Protein AF-A0A2T6N7D0-F1 (afdb_monomer_lite)

Sequence (73 aa):
MDGSSETFTFPKQAKDQYDQMSKLHDAMTADRIVIEADSCLHIIPLNAVKRFEFSPLPDTLPEGIIRNASLNL

Radius of gyration: 13.84 Å; chains: 1; bounding box: 27×33×36 Å

Secondary structure (DSSP, 8-state):
----------S---SSHHHHHHHHHHHHH-SEEEEEETTEEEEEEGGG-S----SSPPSS--TTPPPS-----

pLDDT: mean 83.86, std 7.9, range [43.72, 92.69]

Structure (mmCIF, N/CA/C/O backbone):
data_AF-A0A2T6N7D0-F1
#
_entry.id   AF-A0A2T6N7D0-F1
#
loop_
_atom_site.group_PDB
_atom_site.id
_atom_site.type_symbol
_atom_site.label_atom_id
_atom_site.label_alt_id
_atom_site.label_comp_id
_atom_site.label_asym_id
_atom_site.label_entity_id
_atom_site.label_seq_id
_atom_site.pdbx_PDB_ins_code
_atom_site.Cartn_x
_atom_site.Cartn_y
_atom_site.Cartn_z
_atom_site.occupancy
_atom_site.B_iso_or_equiv
_atom_site.auth_seq_id
_atom_site.auth_comp_id
_atom_site.auth_asym_id
_atom_site.auth_atom_id
_atom_site.pdbx_PDB_model_num
ATOM 1 N N . MET A 1 1 ? 7.385 -5.082 -22.790 1.00 43.72 1 MET A N 1
ATOM 2 C CA . MET A 1 1 ? 6.997 -4.606 -21.447 1.00 43.72 1 MET A CA 1
ATOM 3 C C . MET A 1 1 ? 8.192 -3.822 -20.936 1.00 43.72 1 MET A C 1
ATOM 5 O O . MET A 1 1 ? 9.264 -4.397 -20.844 1.00 43.72 1 MET A O 1
ATOM 9 N N . ASP A 1 2 ? 8.044 -2.518 -20.774 1.00 63.41 2 ASP A N 1
ATOM 10 C CA . ASP A 1 2 ? 9.089 -1.505 -20.540 1.00 63.41 2 ASP A CA 1
ATOM 11 C C . ASP A 1 2 ? 9.711 -1.521 -19.129 1.00 63.41 2 ASP A C 1
ATOM 13 O O . ASP A 1 2 ? 10.709 -0.849 -18.899 1.00 63.41 2 ASP A O 1
ATOM 17 N N . GLY A 1 3 ? 9.173 -2.317 -18.197 1.00 61.06 3 GLY A N 1
ATOM 18 C CA . GLY A 1 3 ? 9.788 -2.533 -16.879 1.00 61.06 3 GLY A CA 1
ATOM 19 C C . GLY A 1 3 ? 9.677 -1.337 -15.930 1.00 61.06 3 GLY A C 1
ATOM 20 O O . GLY A 1 3 ? 10.357 -1.317 -14.907 1.00 61.06 3 GLY A O 1
ATOM 21 N N . SER A 1 4 ? 8.827 -0.365 -16.254 1.00 69.81 4 SER A N 1
ATOM 22 C CA . SER A 1 4 ? 8.572 0.807 -15.427 1.00 69.81 4 SER A CA 1
ATOM 23 C C . SER A 1 4 ? 7.843 0.432 -14.126 1.00 69.81 4 SER A C 1
ATOM 25 O O . SER A 1 4 ? 7.051 -0.514 -14.066 1.00 69.81 4 SER A O 1
ATOM 27 N N . SER A 1 5 ? 8.168 1.164 -13.059 1.00 72.69 5 SER A N 1
ATOM 28 C CA . SER A 1 5 ? 7.517 1.115 -11.749 1.00 72.69 5 SER A CA 1
ATOM 29 C C . SER A 1 5 ? 7.202 2.548 -11.348 1.00 72.69 5 SER A C 1
ATOM 31 O O . SER A 1 5 ? 8.084 3.404 -11.407 1.00 72.69 5 SER A O 1
ATOM 33 N N . GLU A 1 6 ? 5.969 2.797 -10.926 1.00 77.88 6 GLU A N 1
ATOM 34 C CA . GLU A 1 6 ? 5.539 4.087 -10.389 1.00 77.88 6 GLU A CA 1
ATOM 35 C C . GLU A 1 6 ? 5.366 3.960 -8.875 1.00 77.88 6 GLU A C 1
ATOM 37 O O . GLU A 1 6 ? 4.776 2.994 -8.388 1.00 77.88 6 GLU A O 1
ATOM 42 N N . THR A 1 7 ? 5.893 4.931 -8.130 1.00 80.50 7 THR A N 1
ATOM 43 C CA . THR A 1 7 ? 5.774 4.988 -6.670 1.00 80.50 7 THR A CA 1
ATOM 44 C C . THR A 1 7 ? 5.044 6.263 -6.290 1.00 80.50 7 THR A C 1
ATOM 46 O O . THR A 1 7 ? 5.518 7.360 -6.577 1.00 80.50 7 THR A O 1
ATOM 49 N N . PHE A 1 8 ? 3.922 6.118 -5.589 1.00 82.56 8 PHE A N 1
ATOM 50 C CA . PHE A 1 8 ? 3.155 7.234 -5.046 1.00 82.56 8 PHE A CA 1
ATOM 51 C C . PHE A 1 8 ? 3.425 7.353 -3.545 1.00 82.56 8 PHE A C 1
ATOM 53 O O . PHE A 1 8 ? 3.333 6.365 -2.816 1.00 82.56 8 PHE A O 1
ATOM 60 N N . THR A 1 9 ? 3.761 8.557 -3.077 1.00 83.88 9 THR A N 1
ATOM 61 C CA . THR A 1 9 ? 3.945 8.845 -1.646 1.00 83.88 9 THR A CA 1
ATOM 62 C C . THR A 1 9 ? 2.831 9.759 -1.169 1.00 83.88 9 THR A C 1
ATOM 64 O O . THR A 1 9 ? 2.619 10.824 -1.740 1.00 83.88 9 THR A O 1
ATOM 67 N N . PHE A 1 10 ? 2.155 9.366 -0.092 1.00 82.38 10 PHE A N 1
ATOM 68 C CA . PHE A 1 10 ? 1.060 10.133 0.493 1.00 82.38 10 PHE A CA 1
ATOM 69 C C . PHE A 1 10 ? 1.404 10.570 1.921 1.00 82.38 10 PHE A C 1
ATOM 71 O O . PHE A 1 10 ? 2.085 9.831 2.639 1.00 82.38 10 PHE A O 1
ATOM 78 N N . PRO A 1 11 ? 0.885 11.719 2.394 1.00 85.25 11 PRO A N 1
ATOM 79 C CA . PRO A 1 11 ? 0.789 11.965 3.829 1.00 85.25 11 PRO A CA 1
ATOM 80 C C . PRO A 1 11 ? -0.137 10.922 4.473 1.00 85.25 11 PRO A C 1
ATOM 82 O O . PRO A 1 11 ? -0.861 10.209 3.774 1.00 85.25 11 PRO A O 1
ATOM 85 N N . LYS A 1 12 ? -0.157 10.840 5.810 1.00 83.25 12 LYS A N 1
ATOM 86 C CA . LYS A 1 12 ? -1.014 9.892 6.543 1.00 83.25 12 LYS A CA 1
ATOM 87 C C . LYS A 1 12 ? -2.468 9.988 6.051 1.00 83.25 12 LYS A C 1
ATOM 89 O O . LYS A 1 12 ? -3.135 10.990 6.281 1.00 83.25 12 LYS A O 1
ATOM 94 N N . GLN A 1 13 ? -2.945 8.929 5.394 1.00 86.38 13 GLN A N 1
ATOM 95 C CA . GLN A 1 13 ? -4.293 8.873 4.810 1.00 86.38 13 GLN A CA 1
ATOM 96 C C . GLN A 1 13 ? -5.364 8.403 5.797 1.00 86.38 13 GLN A C 1
ATOM 98 O O . GLN A 1 13 ? -6.555 8.553 5.530 1.00 86.38 13 GLN A O 1
ATOM 103 N N . ALA A 1 14 ? -4.946 7.813 6.918 1.00 88.81 14 ALA A N 1
ATOM 104 C CA . ALA A 1 14 ? -5.838 7.313 7.950 1.00 88.81 14 ALA A CA 1
ATOM 105 C C . ALA A 1 14 ? -5.821 8.227 9.178 1.00 88.81 14 ALA A C 1
ATOM 107 O O . ALA A 1 14 ? -4.758 8.585 9.693 1.00 88.81 14 ALA A O 1
ATOM 108 N N . LYS A 1 15 ? -6.999 8.574 9.686 1.00 90.69 15 LYS A N 1
ATOM 109 C CA . LYS A 1 15 ? -7.134 9.361 10.928 1.00 90.69 15 LYS A CA 1
ATOM 110 C C . LYS A 1 15 ? -6.693 8.542 12.145 1.00 90.69 15 LYS A C 1
ATOM 112 O O . LYS A 1 15 ? -5.883 9.013 12.946 1.00 90.69 15 LYS A O 1
ATOM 117 N N . ASP A 1 16 ? -7.121 7.288 12.210 1.00 89.25 16 ASP A N 1
ATOM 118 C CA . ASP A 1 16 ? -6.868 6.346 13.300 1.00 89.25 16 ASP A CA 1
ATOM 119 C C . ASP A 1 16 ? -6.666 4.911 12.771 1.00 89.25 16 ASP A C 1
ATOM 121 O O . ASP A 1 16 ? -6.661 4.669 11.563 1.00 89.25 16 ASP A O 1
ATOM 125 N N . GLN A 1 17 ? -6.451 3.962 13.685 1.00 85.50 17 GLN A N 1
ATOM 126 C CA . GLN A 1 17 ? -6.177 2.560 13.360 1.00 85.50 17 GLN A CA 1
ATOM 127 C C . GLN A 1 17 ? -7.375 1.851 12.711 1.00 85.50 17 GLN A C 1
ATOM 129 O O . GLN A 1 17 ? -7.191 1.022 11.820 1.00 85.50 17 GLN A O 1
ATOM 134 N N . TYR A 1 18 ? -8.599 2.177 13.131 1.00 87.88 18 TYR A N 1
ATOM 135 C CA . TYR A 1 18 ? -9.805 1.569 12.576 1.00 87.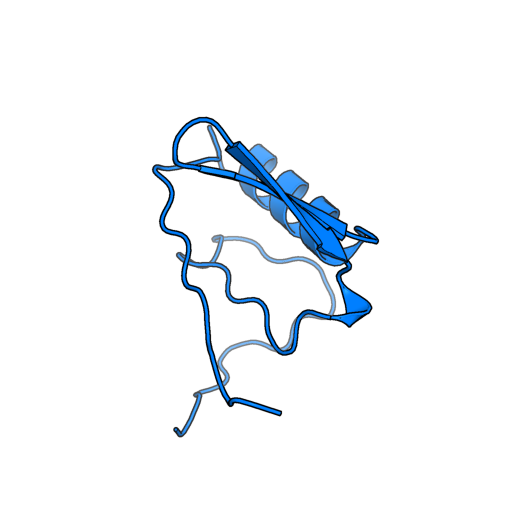88 18 TYR A CA 1
ATOM 136 C C . TYR A 1 18 ? -10.002 2.003 11.118 1.00 87.88 18 TYR A C 1
ATOM 138 O O . TYR A 1 18 ? -10.224 1.174 10.236 1.00 87.88 18 TYR A O 1
ATOM 146 N N . ASP A 1 19 ? -9.820 3.296 10.846 1.00 89.25 19 ASP A N 1
ATOM 147 C CA . ASP A 1 19 ? -9.841 3.857 9.495 1.00 89.25 19 ASP A CA 1
ATOM 148 C C . ASP A 1 19 ? -8.725 3.271 8.611 1.00 89.25 19 ASP A C 1
ATOM 150 O O . ASP A 1 19 ? -8.950 2.969 7.440 1.00 89.25 19 ASP A O 1
ATOM 154 N N . GLN A 1 20 ? -7.536 3.026 9.175 1.00 87.69 20 GLN A N 1
ATOM 155 C CA . GLN A 1 20 ? -6.436 2.368 8.464 1.00 87.69 20 GLN A CA 1
ATOM 156 C C . GLN A 1 20 ? -6.786 0.926 8.064 1.00 87.69 20 GLN A C 1
ATOM 158 O O . GLN A 1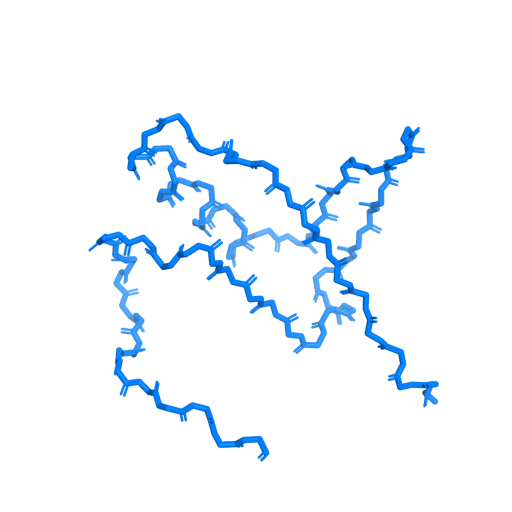 20 ? -6.521 0.530 6.929 1.00 87.69 20 GLN A O 1
ATOM 163 N N . MET A 1 21 ? -7.402 0.151 8.964 1.00 86.31 21 MET A N 1
ATOM 164 C CA . MET A 1 21 ? -7.851 -1.213 8.666 1.00 86.31 21 MET A CA 1
ATOM 165 C C . MET A 1 21 ? -8.947 -1.242 7.599 1.00 86.31 21 MET A C 1
ATOM 167 O O . MET A 1 21 ? -8.877 -2.066 6.689 1.00 86.31 21 MET A O 1
ATOM 171 N N . SER A 1 22 ? -9.924 -0.331 7.678 1.00 88.12 22 SER A N 1
ATOM 172 C CA . SER A 1 22 ? -10.981 -0.212 6.666 1.00 88.12 22 SER A CA 1
ATOM 173 C C . SER A 1 22 ? -10.387 0.080 5.289 1.00 88.12 22 SER A C 1
ATOM 175 O O . SER A 1 22 ? -10.670 -0.636 4.336 1.00 88.12 22 SER A O 1
ATOM 177 N N . LYS A 1 23 ? -9.485 1.065 5.191 1.00 86.94 23 LYS A N 1
ATOM 178 C CA . LYS A 1 23 ? -8.821 1.421 3.927 1.00 86.94 23 LYS A CA 1
ATOM 179 C C . LYS A 1 23 ? -7.974 0.280 3.363 1.00 86.94 23 LYS A C 1
ATOM 181 O O . LYS A 1 23 ? -7.949 0.096 2.150 1.00 86.94 23 LYS A O 1
ATOM 186 N N . LEU A 1 24 ? -7.291 -0.487 4.218 1.00 86.12 24 LEU A N 1
ATOM 187 C CA . LEU A 1 24 ? -6.543 -1.670 3.787 1.00 86.12 24 LEU A CA 1
ATOM 188 C C . LEU A 1 24 ? -7.481 -2.744 3.217 1.00 86.12 24 LEU A C 1
ATOM 190 O O . LEU A 1 24 ? -7.200 -3.295 2.156 1.00 86.12 24 LEU A O 1
ATOM 194 N N . HIS A 1 25 ? -8.596 -3.022 3.894 1.00 86.44 25 HIS A N 1
ATOM 195 C CA . HIS A 1 25 ? -9.595 -3.973 3.413 1.00 86.44 25 HIS A CA 1
ATOM 196 C C . HIS A 1 25 ? -10.207 -3.530 2.073 1.00 86.44 25 HIS A C 1
ATOM 198 O O . HIS A 1 25 ? -10.306 -4.332 1.142 1.00 86.44 25 HIS A O 1
ATOM 204 N N . ASP A 1 26 ? -10.557 -2.250 1.940 1.00 86.75 26 ASP A N 1
ATOM 205 C CA . ASP A 1 26 ? -11.090 -1.689 0.695 1.00 86.75 26 ASP A CA 1
ATOM 206 C C . ASP A 1 26 ? -10.067 -1.815 -0.442 1.00 86.75 26 ASP A C 1
ATOM 208 O O . ASP A 1 26 ? -10.400 -2.285 -1.526 1.00 86.75 26 ASP A O 1
ATOM 212 N N . ALA A 1 27 ? -8.793 -1.497 -0.185 1.00 84.19 27 ALA A N 1
ATOM 213 C CA . ALA A 1 27 ? -7.722 -1.653 -1.168 1.00 84.19 27 ALA A CA 1
ATOM 214 C C . ALA A 1 27 ? -7.509 -3.117 -1.597 1.00 84.19 27 ALA A C 1
ATOM 216 O O . ALA A 1 27 ? -7.222 -3.378 -2.763 1.00 84.19 27 ALA A O 1
ATOM 217 N N . MET A 1 28 ? -7.670 -4.076 -0.679 1.00 82.50 28 MET A N 1
ATOM 218 C CA . MET A 1 28 ? -7.561 -5.511 -0.974 1.00 82.50 28 MET A CA 1
ATOM 219 C C . MET A 1 28 ? -8.740 -6.064 -1.785 1.00 82.50 28 MET A C 1
ATOM 221 O O . MET A 1 28 ? -8.591 -7.094 -2.441 1.00 82.50 28 MET A O 1
ATOM 225 N N . THR A 1 29 ? -9.909 -5.425 -1.707 1.00 85.69 29 THR A N 1
ATOM 226 C CA . THR A 1 29 ? -11.152 -5.902 -2.339 1.00 85.69 29 THR A CA 1
ATOM 227 C C . THR A 1 29 ? -11.568 -5.087 -3.566 1.00 85.69 29 THR A C 1
ATOM 229 O O . THR A 1 29 ? -12.509 -5.470 -4.262 1.00 85.69 29 THR A O 1
ATOM 232 N N . ALA A 1 30 ? -10.866 -3.992 -3.862 1.00 86.62 30 ALA A N 1
ATOM 233 C CA . ALA A 1 30 ? -11.137 -3.132 -5.006 1.00 86.62 30 ALA A CA 1
ATOM 234 C C . ALA A 1 30 ? -10.802 -3.790 -6.360 1.00 86.62 30 ALA A C 1
ATOM 236 O O . ALA A 1 30 ? -9.879 -4.588 -6.491 1.00 86.62 30 ALA A O 1
ATOM 237 N N . ASP A 1 31 ? -11.522 -3.387 -7.408 1.00 90.69 31 ASP A N 1
ATOM 238 C CA . ASP A 1 31 ? -11.245 -3.735 -8.810 1.00 90.69 31 ASP A CA 1
ATOM 239 C C . ASP A 1 31 ? -10.217 -2.789 -9.462 1.00 90.69 31 ASP A C 1
ATOM 241 O O . ASP A 1 31 ? -9.596 -3.111 -10.482 1.00 90.69 31 ASP A O 1
ATOM 245 N N . ARG A 1 32 ? -10.036 -1.606 -8.871 1.00 90.75 32 ARG A N 1
ATOM 246 C CA . ARG A 1 32 ? -9.149 -0.538 -9.333 1.00 90.75 32 ARG A CA 1
ATOM 247 C C . ARG A 1 32 ? -8.653 0.310 -8.171 1.00 90.75 32 ARG A C 1
ATOM 249 O O . ARG A 1 32 ? -9.319 0.443 -7.150 1.00 90.75 32 ARG A O 1
ATOM 256 N N . ILE A 1 33 ? -7.519 0.956 -8.383 1.00 88.44 33 ILE A N 1
ATOM 257 C CA . ILE A 1 33 ? -6.966 1.972 -7.497 1.00 88.44 33 ILE A CA 1
ATOM 258 C C . ILE A 1 33 ? -7.228 3.341 -8.122 1.00 88.44 33 ILE A C 1
ATOM 260 O O . ILE A 1 33 ? -6.995 3.541 -9.315 1.00 88.44 33 ILE A O 1
ATOM 264 N N . VAL A 1 34 ? -7.721 4.279 -7.314 1.00 90.50 34 VAL A N 1
ATOM 265 C CA . VAL A 1 34 ? -7.911 5.678 -7.708 1.00 90.50 34 VAL A CA 1
ATOM 266 C C . VAL A 1 34 ? -7.017 6.541 -6.830 1.00 90.50 34 VAL A C 1
ATOM 268 O O . VAL A 1 34 ? -7.171 6.544 -5.610 1.00 90.50 34 VAL A O 1
ATOM 271 N N . ILE A 1 35 ? -6.077 7.245 -7.450 1.00 90.69 35 ILE A N 1
ATOM 272 C CA . ILE A 1 35 ? -5.088 8.090 -6.781 1.00 90.69 35 ILE A CA 1
ATOM 273 C C . ILE A 1 35 ? -5.250 9.520 -7.281 1.00 90.69 35 ILE A C 1
ATOM 275 O O . ILE A 1 35 ? -5.245 9.756 -8.486 1.00 90.69 35 ILE A O 1
ATOM 279 N N . GLU A 1 36 ? -5.374 10.468 -6.357 1.00 91.31 36 GLU A N 1
ATOM 280 C CA . GLU A 1 36 ? -5.196 11.887 -6.659 1.00 91.31 36 GLU A CA 1
ATOM 281 C C . GLU A 1 36 ? -3.719 12.241 -6.467 1.00 91.31 36 GLU A C 1
ATOM 283 O O . GLU A 1 36 ? -3.146 11.973 -5.410 1.00 91.31 36 GLU A O 1
ATOM 288 N N . ALA A 1 37 ? -3.097 12.759 -7.522 1.00 90.50 37 ALA A N 1
ATOM 289 C CA . ALA A 1 37 ? -1.721 13.238 -7.523 1.00 90.50 37 ALA A CA 1
ATOM 290 C C . ALA A 1 37 ? -1.565 14.300 -8.616 1.00 90.50 37 ALA A C 1
ATOM 292 O O . ALA A 1 37 ? -2.148 14.173 -9.691 1.00 90.50 37 ALA A O 1
ATOM 293 N N . ASP A 1 38 ? -0.794 15.354 -8.342 1.00 89.00 38 ASP A N 1
ATOM 294 C CA . ASP A 1 38 ? -0.494 16.430 -9.297 1.00 89.00 38 ASP A CA 1
ATOM 295 C C . ASP A 1 38 ? -1.743 17.012 -9.993 1.00 89.00 38 ASP A C 1
ATOM 297 O O . ASP A 1 38 ? -1.748 17.293 -11.192 1.00 89.00 38 ASP A O 1
ATOM 301 N N . SER A 1 39 ? -2.829 17.205 -9.227 1.00 90.19 39 SER A N 1
ATOM 302 C CA . SER A 1 39 ? -4.132 17.686 -9.727 1.00 90.19 39 SER A CA 1
ATOM 303 C C . SER A 1 39 ? -4.790 16.780 -10.780 1.00 90.19 39 SER A C 1
ATOM 305 O O . SER A 1 39 ? -5.695 17.214 -11.497 1.00 90.19 39 SER A O 1
ATOM 307 N N . CYS A 1 40 ? -4.361 15.522 -10.872 1.00 91.06 40 CYS A N 1
ATOM 308 C CA . CYS A 1 40 ? -4.908 14.499 -11.753 1.00 91.06 40 CYS A CA 1
ATOM 309 C C . CYS A 1 40 ? -5.473 13.324 -10.948 1.00 91.06 40 CYS A C 1
ATOM 311 O O . CYS A 1 40 ? -5.016 13.010 -9.850 1.00 91.06 40 CYS A O 1
ATOM 313 N N . LEU A 1 41 ? -6.461 12.637 -11.529 1.00 92.69 41 LEU A N 1
ATOM 314 C CA . LEU A 1 41 ? -6.927 11.344 -11.034 1.00 92.69 41 LEU A CA 1
ATOM 315 C C . LEU A 1 41 ? -6.306 10.226 -11.870 1.00 92.69 41 LEU A C 1
ATOM 317 O O . LEU A 1 41 ? -6.645 10.041 -13.039 1.00 92.69 41 LEU A O 1
ATOM 321 N N . HIS A 1 42 ? -5.432 9.453 -11.244 1.00 90.19 42 HIS A N 1
ATOM 322 C CA . HIS A 1 42 ? -4.886 8.222 -11.789 1.00 90.19 42 HIS A CA 1
ATOM 323 C C . HIS A 1 42 ? -5.848 7.083 -11.457 1.00 90.19 42 HIS A C 1
ATOM 325 O O . HIS A 1 42 ? -6.051 6.751 -10.290 1.00 90.19 42 HIS A O 1
ATOM 331 N N . ILE A 1 43 ? -6.459 6.488 -12.482 1.00 90.69 43 ILE A N 1
ATOM 332 C CA . ILE A 1 43 ? -7.345 5.328 -12.337 1.00 90.69 43 ILE A CA 1
ATOM 333 C C . ILE A 1 43 ? -6.614 4.116 -12.904 1.00 90.69 43 ILE A C 1
ATOM 335 O O . ILE A 1 43 ? -6.439 4.001 -14.116 1.00 90.69 43 ILE A O 1
ATOM 339 N N . ILE A 1 44 ? -6.186 3.219 -12.020 1.00 88.94 44 ILE A N 1
ATOM 340 C CA . ILE A 1 44 ? -5.335 2.078 -12.355 1.00 88.94 44 ILE A CA 1
ATOM 341 C C . ILE A 1 44 ? -6.119 0.789 -12.077 1.00 88.94 44 ILE A C 1
ATOM 343 O O . ILE A 1 44 ? -6.399 0.487 -10.915 1.00 88.94 44 ILE A O 1
ATOM 347 N N . PRO A 1 45 ? -6.496 0.011 -13.106 1.00 89.38 45 PRO A N 1
ATOM 348 C CA . PRO A 1 45 ? -7.103 -1.304 -12.918 1.00 89.38 45 PRO A CA 1
ATOM 349 C C . PRO A 1 45 ? -6.189 -2.223 -12.100 1.00 89.38 45 PRO A C 1
ATOM 351 O O . PRO A 1 45 ? -4.996 -2.319 -12.392 1.00 89.38 45 PRO A O 1
ATOM 354 N N . LEU A 1 46 ? -6.725 -2.936 -11.104 1.00 85.25 46 LEU A N 1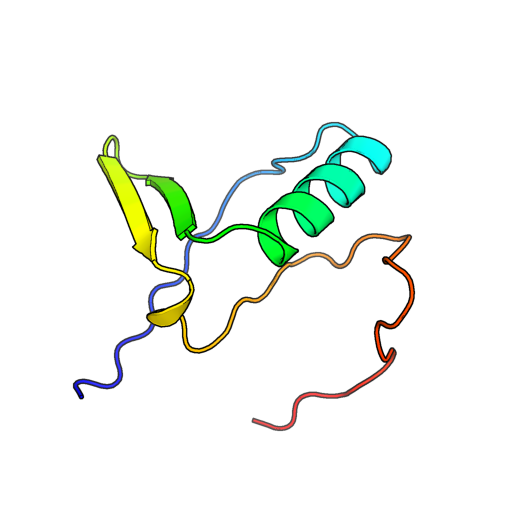
ATOM 355 C CA . LEU A 1 46 ? -5.890 -3.753 -10.215 1.00 85.25 46 LEU A CA 1
ATOM 356 C C . LEU A 1 46 ? -5.223 -4.921 -10.963 1.00 85.25 46 LEU A C 1
ATOM 358 O O . LEU A 1 46 ? -4.110 -5.316 -10.637 1.00 85.25 46 LEU A O 1
ATOM 362 N N . ASN A 1 47 ? -5.854 -5.418 -12.031 1.00 86.31 47 ASN A N 1
ATOM 363 C CA . ASN A 1 47 ? -5.280 -6.447 -12.904 1.00 86.31 47 ASN A CA 1
ATOM 364 C C . ASN A 1 47 ? -4.045 -5.978 -13.704 1.00 86.31 47 ASN A C 1
ATOM 366 O O . ASN A 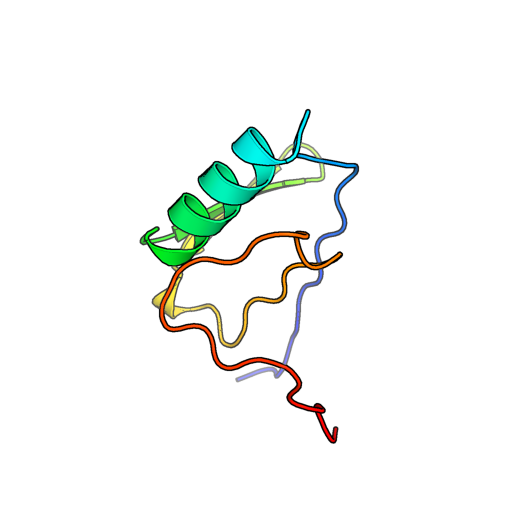1 47 ? -3.326 -6.817 -14.245 1.00 86.31 47 ASN A O 1
ATOM 370 N N . ALA 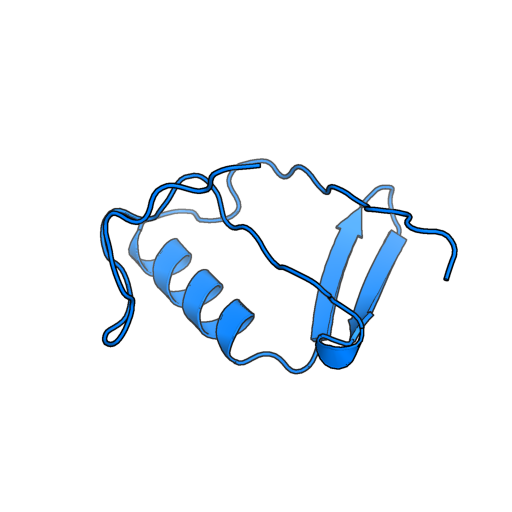A 1 48 ? -3.789 -4.669 -13.782 1.00 85.06 48 ALA A N 1
ATOM 371 C CA . ALA A 1 48 ? -2.585 -4.097 -14.379 1.00 85.06 48 ALA A CA 1
ATOM 372 C C . ALA A 1 48 ? -1.460 -3.883 -13.347 1.00 85.06 48 ALA A C 1
ATOM 374 O O . ALA A 1 48 ? -0.308 -3.657 -13.723 1.00 85.06 48 ALA A O 1
ATOM 375 N N . VAL A 1 49 ? -1.770 -3.973 -12.049 1.00 81.50 49 VAL A N 1
ATOM 376 C CA . VAL A 1 49 ? -0.821 -3.756 -10.954 1.00 81.50 49 VAL A CA 1
ATOM 377 C C . VAL A 1 49 ? -0.073 -5.053 -10.659 1.00 81.50 49 VAL A C 1
ATOM 379 O O . VAL A 1 49 ? -0.655 -6.046 -10.236 1.00 81.50 49 VAL A O 1
ATOM 382 N N . LYS A 1 50 ? 1.252 -5.047 -10.846 1.00 82.00 50 LYS A N 1
ATOM 383 C CA . LYS A 1 50 ? 2.094 -6.224 -10.559 1.00 82.00 50 LYS A CA 1
ATOM 384 C C . LYS A 1 50 ? 2.243 -6.502 -9.066 1.00 82.00 50 LYS A C 1
ATOM 386 O O . LYS A 1 50 ? 2.336 -7.656 -8.661 1.00 82.00 50 LYS A O 1
ATOM 391 N N . ARG A 1 51 ? 2.345 -5.445 -8.260 1.00 80.69 51 ARG A N 1
ATOM 392 C CA . ARG A 1 51 ? 2.557 -5.527 -6.815 1.00 80.69 51 ARG A CA 1
ATOM 393 C C . ARG A 1 51 ? 2.037 -4.259 -6.152 1.00 80.69 51 ARG A C 1
ATOM 395 O O . ARG A 1 51 ? 2.268 -3.169 -6.662 1.00 80.69 51 ARG A O 1
ATOM 402 N N . PHE A 1 52 ? 1.381 -4.424 -5.009 1.00 79.06 52 PHE A N 1
ATOM 403 C CA . PHE A 1 52 ? 0.973 -3.333 -4.133 1.00 79.06 52 PHE A CA 1
ATOM 404 C C . PHE A 1 52 ? 1.737 -3.444 -2.811 1.00 79.06 52 PHE A C 1
ATOM 406 O O . PHE A 1 52 ? 1.900 -4.545 -2.280 1.00 79.06 52 PHE A O 1
ATOM 413 N N . GLU A 1 53 ? 2.227 -2.321 -2.295 1.00 82.75 53 GLU A N 1
ATOM 414 C CA . GLU A 1 53 ? 2.912 -2.249 -1.006 1.00 82.75 53 GLU A CA 1
ATOM 415 C C . GLU A 1 53 ? 2.261 -1.161 -0.154 1.00 82.75 53 GLU A C 1
ATOM 417 O O . GLU A 1 53 ? 2.041 -0.045 -0.619 1.00 82.75 53 GLU A O 1
ATOM 422 N N . PHE A 1 54 ? 1.936 -1.501 1.093 1.00 79.56 54 PHE A N 1
ATOM 423 C CA . PHE A 1 54 ? 1.341 -0.582 2.054 1.00 79.56 54 PHE A CA 1
ATOM 424 C C . PHE A 1 54 ? 2.295 -0.417 3.237 1.00 79.56 54 PHE A C 1
ATOM 426 O O . PHE A 1 54 ? 2.676 -1.404 3.869 1.00 79.56 54 PHE A O 1
ATOM 433 N N . SER A 1 55 ? 2.677 0.825 3.537 1.00 80.44 55 SER A N 1
ATOM 434 C CA . SER A 1 55 ? 3.626 1.157 4.601 1.00 80.44 55 SER A CA 1
ATOM 435 C C . SER A 1 55 ? 3.238 2.475 5.298 1.00 80.44 55 SER A C 1
ATOM 437 O O . SER A 1 55 ? 2.781 3.396 4.617 1.00 80.44 55 SER A O 1
ATOM 439 N N . PRO A 1 56 ? 3.413 2.601 6.629 1.00 80.31 56 PRO A N 1
ATOM 440 C CA . PRO A 1 56 ? 3.835 1.545 7.548 1.00 80.31 56 PRO A CA 1
ATOM 441 C C . PRO A 1 56 ? 2.751 0.473 7.720 1.00 80.31 56 PRO A C 1
ATOM 443 O O . PRO A 1 56 ? 1.563 0.710 7.478 1.00 80.31 56 PRO A O 1
ATOM 446 N N . LEU A 1 57 ? 3.178 -0.719 8.140 1.00 82.56 57 LEU A N 1
ATOM 447 C CA . LEU A 1 57 ? 2.268 -1.819 8.439 1.00 82.56 57 LEU A CA 1
ATOM 448 C C . LEU A 1 57 ? 1.301 -1.399 9.570 1.00 82.56 57 LEU A C 1
ATOM 450 O O . LEU A 1 57 ? 1.769 -0.839 10.562 1.00 82.56 57 LEU A O 1
ATOM 454 N N . PRO A 1 58 ? -0.015 -1.653 9.461 1.00 83.56 58 PRO A N 1
ATOM 455 C CA . PRO A 1 58 ? -0.933 -1.419 10.573 1.00 83.56 58 PRO A CA 1
ATOM 456 C C . PRO A 1 58 ? -0.641 -2.349 11.762 1.00 83.56 58 PRO A C 1
ATOM 458 O O . PRO A 1 58 ? -0.256 -3.504 11.568 1.00 83.56 58 PRO A O 1
ATOM 461 N N . ASP A 1 59 ? -0.924 -1.891 12.986 1.00 83.94 59 ASP A N 1
ATOM 462 C CA . ASP A 1 59 ? -0.746 -2.687 14.217 1.00 83.94 59 ASP A CA 1
ATOM 463 C C . ASP A 1 59 ? -1.629 -3.947 14.245 1.00 83.94 59 ASP A C 1
ATOM 465 O O . ASP A 1 59 ? -1.306 -4.960 14.868 1.00 83.94 59 ASP A O 1
ATOM 469 N N . THR A 1 60 ? -2.775 -3.905 13.562 1.00 85.19 60 THR A N 1
ATOM 470 C CA . THR A 1 60 ? -3.694 -5.038 13.415 1.00 85.19 60 THR A CA 1
ATOM 471 C C . THR A 1 60 ? -3.949 -5.296 11.940 1.00 85.19 60 THR A C 1
ATOM 473 O O . THR A 1 60 ? -4.254 -4.380 11.182 1.00 85.19 60 THR A O 1
ATOM 476 N N . LEU A 1 61 ? -3.820 -6.560 11.538 1.00 84.12 61 LEU A N 1
ATOM 477 C CA . LEU A 1 61 ? -4.001 -7.005 10.158 1.00 84.12 61 LEU A CA 1
ATOM 478 C C . LEU A 1 61 ? -5.248 -7.885 10.045 1.00 84.12 61 LEU A C 1
ATOM 480 O O . LEU A 1 61 ? -5.570 -8.568 11.024 1.00 84.12 61 LEU A O 1
ATOM 484 N N . PRO A 1 62 ? -5.888 -7.929 8.863 1.00 81.69 62 PRO A N 1
ATOM 485 C CA . PRO A 1 62 ? -6.931 -8.902 8.555 1.00 81.69 62 PRO A CA 1
ATOM 486 C C . PRO A 1 62 ? -6.495 -10.355 8.802 1.00 81.69 62 PRO A C 1
ATOM 488 O O . PRO A 1 62 ? -5.302 -10.683 8.799 1.00 81.69 62 PRO A O 1
ATOM 491 N N . GLU A 1 63 ? -7.475 -11.241 8.985 1.00 84.69 63 GLU A N 1
ATOM 492 C CA . GLU A 1 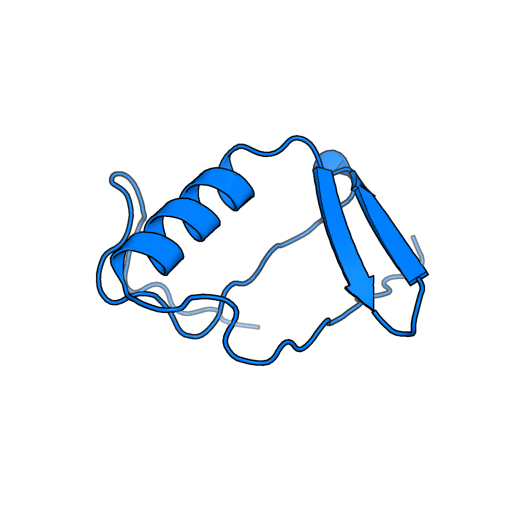63 ? -7.231 -12.684 9.052 1.00 84.69 63 GLU A CA 1
ATOM 493 C C . GLU A 1 63 ? -6.661 -13.224 7.729 1.00 84.69 63 GLU A C 1
ATOM 495 O O . GLU A 1 63 ? -6.873 -12.660 6.657 1.00 84.69 63 GLU A O 1
ATOM 500 N N . GLY A 1 64 ? -5.903 -14.322 7.804 1.00 83.25 64 GLY A N 1
ATOM 501 C CA . GLY A 1 64 ? -5.313 -14.975 6.629 1.00 83.25 64 GLY A CA 1
ATOM 502 C C . GLY A 1 64 ? -4.013 -14.352 6.103 1.00 83.25 64 GLY A C 1
ATOM 503 O O . GLY A 1 64 ? -3.400 -14.923 5.203 1.00 83.25 64 GLY A O 1
ATOM 504 N N . ILE A 1 65 ? -3.538 -13.237 6.673 1.00 87.00 65 ILE A N 1
ATOM 505 C CA . ILE A 1 65 ? -2.228 -12.668 6.317 1.00 87.00 65 ILE A CA 1
ATOM 506 C C . ILE A 1 65 ? -1.085 -13.482 6.945 1.00 87.00 65 ILE A C 1
ATOM 508 O O . ILE A 1 65 ? -1.007 -13.634 8.167 1.00 87.00 65 ILE A O 1
ATOM 512 N N . ILE A 1 66 ? -0.156 -13.954 6.105 1.00 87.50 66 ILE A N 1
ATOM 513 C CA . ILE A 1 66 ? 1.102 -14.586 6.531 1.00 87.50 66 ILE A CA 1
ATOM 514 C C . ILE A 1 66 ? 2.062 -13.496 7.020 1.00 87.50 66 ILE A C 1
ATOM 516 O O . ILE A 1 66 ? 2.348 -12.538 6.304 1.00 87.50 66 ILE A O 1
ATOM 520 N N . ARG A 1 67 ? 2.558 -13.636 8.252 1.00 89.06 67 ARG A N 1
ATOM 521 C CA . ARG A 1 67 ? 3.358 -12.611 8.941 1.00 89.06 67 ARG A CA 1
ATOM 522 C C . ARG A 1 67 ? 4.847 -12.951 8.953 1.00 89.06 67 ARG A C 1
ATOM 524 O O . ARG A 1 67 ? 5.222 -14.113 8.836 1.00 89.06 67 ARG A O 1
ATOM 531 N N . ASN A 1 68 ? 5.673 -11.928 9.185 1.00 87.25 68 ASN A N 1
ATOM 532 C CA . ASN A 1 68 ? 7.122 -12.037 9.411 1.00 87.25 68 ASN A CA 1
ATOM 533 C C . ASN A 1 68 ? 7.922 -12.625 8.234 1.00 87.25 68 ASN A C 1
ATOM 535 O O . ASN A 1 68 ? 8.949 -13.267 8.439 1.00 87.25 68 ASN A O 1
ATOM 539 N N . ALA A 1 69 ? 7.467 -12.401 7.000 1.00 87.75 69 ALA A N 1
ATOM 540 C CA . ALA A 1 69 ? 8.259 -12.700 5.814 1.00 87.75 69 ALA A CA 1
ATOM 541 C C . ALA A 1 69 ? 9.362 -11.645 5.613 1.00 87.75 69 ALA A C 1
ATOM 543 O O . ALA A 1 69 ? 9.152 -10.459 5.870 1.00 87.75 69 ALA A O 1
ATOM 544 N N . SER A 1 70 ? 10.519 -12.069 5.107 1.00 87.38 70 SER A N 1
ATOM 545 C CA . SER A 1 70 ? 11.572 -11.171 4.625 1.00 87.38 70 SER A CA 1
ATOM 546 C C . SER A 1 70 ? 11.573 -11.170 3.102 1.00 87.38 70 SER A C 1
ATOM 548 O O . SER A 1 70 ? 11.520 -12.230 2.477 1.00 87.38 70 SER A O 1
ATOM 550 N N . LEU A 1 71 ? 11.627 -9.981 2.504 1.00 82.31 71 LEU A N 1
ATOM 551 C CA . LEU A 1 71 ? 11.796 -9.839 1.066 1.00 82.31 71 LEU A CA 1
ATOM 552 C C . LEU A 1 71 ? 13.295 -9.847 0.748 1.00 82.31 71 LEU A C 1
ATOM 554 O O . LEU A 1 71 ? 14.013 -8.948 1.175 1.00 82.31 71 LEU A O 1
ATOM 558 N N . ASN A 1 72 ? 13.751 -10.852 0.004 1.00 71.12 72 ASN A N 1
ATOM 559 C CA . ASN A 1 72 ? 15.102 -10.886 -0.552 1.00 71.12 72 ASN A CA 1
ATOM 560 C C . ASN A 1 72 ? 15.009 -10.389 -2.002 1.00 71.12 72 ASN A C 1
ATOM 562 O O . ASN A 1 72 ? 14.415 -11.076 -2.835 1.00 71.12 72 ASN A O 1
ATOM 566 N N . LEU A 1 73 ? 15.506 -9.175 -2.256 1.00 64.06 73 LEU A N 1
ATOM 567 C CA . LEU A 1 73 ? 15.568 -8.533 -3.576 1.00 64.06 73 LEU A CA 1
ATOM 568 C C . LEU A 1 73 ? 16.920 -8.781 -4.246 1.00 64.06 73 LEU A C 1
ATOM 570 O O . LEU A 1 73 ? 17.937 -8.773 -3.515 1.00 64.06 73 LEU A O 1
#

Foldseek 3Di:
DPPDDDDDDDDPPAPDLVSVAVVVVCVVPDQWDWDDDPNDTDTGGVVNDPDDDDPDDRPDHDPPDDDDDDDDD